Protein AF-A0A533ZD37-F1 (afdb_monomer)

Solvent-accessible surface area (backbone atoms only — not comparable to full-atom values): 5303 Å² total; per-residue (Å²): 143,85,80,89,83,86,85,77,80,79,78,84,70,84,78,76,74,75,75,46,74,67,55,53,48,51,52,49,32,71,77,39,68,58,36,42,69,67,58,50,39,64,78,37,64,91,50,60,63,68,58,55,51,54,49,52,53,53,32,33,78,72,58,66,29,37,76,47,76,81,50,92,96,37,52,27,35,30,66,56,79,87,126

Structure (mmCIF, N/CA/C/O backbone):
data_AF-A0A533ZD37-F1
#
_entry.id   AF-A0A533ZD37-F1
#
loop_
_atom_site.group_PDB
_atom_site.id
_atom_site.type_symbol
_atom_site.label_atom_id
_atom_site.label_alt_id
_atom_site.label_comp_id
_atom_site.label_asym_id
_atom_site.label_entity_id
_atom_site.label_seq_id
_atom_site.pdbx_PDB_ins_code
_atom_site.Cartn_x
_atom_site.Cartn_y
_atom_site.Cartn_z
_atom_site.occupancy
_atom_site.B_iso_or_equiv
_atom_site.auth_seq_id
_atom_site.auth_comp_id
_atom_site.auth_asym_id
_atom_site.auth_atom_id
_atom_site.pdbx_PDB_model_num
ATOM 1 N N . MET A 1 1 ? -27.002 51.106 13.090 1.00 41.47 1 MET A N 1
ATOM 2 C CA . MET A 1 1 ? -26.391 49.824 13.500 1.00 41.47 1 MET A CA 1
ATOM 3 C C . MET A 1 1 ? -27.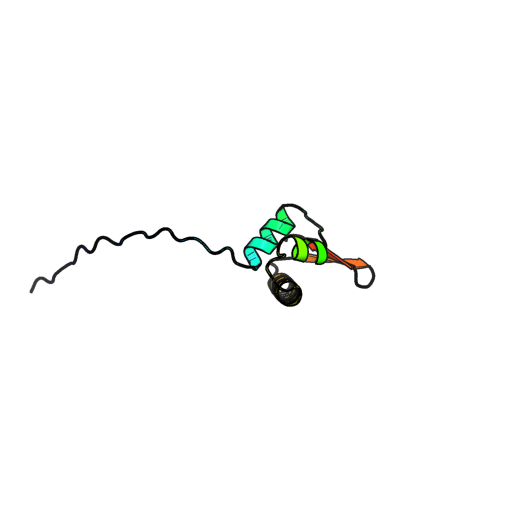381 48.717 13.189 1.00 41.47 1 MET A C 1
ATOM 5 O O . MET A 1 1 ? -28.529 48.840 13.587 1.00 41.47 1 MET A O 1
ATOM 9 N N . GLY A 1 2 ? -26.956 47.721 12.417 1.00 42.66 2 GLY A N 1
ATOM 10 C CA . GLY A 1 2 ? -27.789 46.654 11.856 1.00 42.66 2 GLY A CA 1
ATOM 11 C C . GLY A 1 2 ? -27.119 46.150 10.581 1.00 42.66 2 GLY A C 1
ATOM 12 O O . GLY A 1 2 ? -27.425 46.619 9.493 1.00 42.66 2 GLY A O 1
ATOM 13 N N . THR A 1 3 ? -26.078 45.342 10.754 1.00 40.88 3 THR A N 1
ATOM 14 C CA . THR A 1 3 ? -25.182 44.841 9.705 1.00 40.88 3 THR A CA 1
ATOM 15 C C . THR A 1 3 ? -25.848 43.815 8.789 1.00 40.88 3 THR A C 1
ATOM 17 O O . THR A 1 3 ? -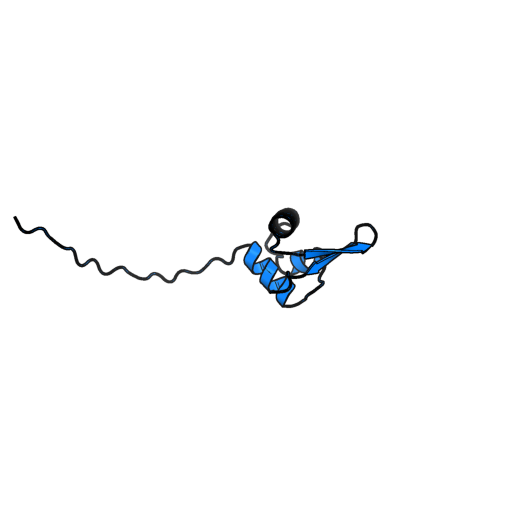26.680 43.026 9.227 1.00 40.88 3 THR A O 1
ATOM 20 N N . MET A 1 4 ? -25.406 43.850 7.527 1.00 44.50 4 MET A N 1
ATOM 21 C CA . MET A 1 4 ? -25.587 42.867 6.454 1.00 44.50 4 MET A CA 1
ATOM 22 C C . MET A 1 4 ? -25.509 41.410 6.917 1.00 44.50 4 MET A C 1
ATOM 24 O O . MET A 1 4 ? -24.640 41.084 7.722 1.00 44.50 4 MET A O 1
ATOM 28 N N . LEU A 1 5 ? -26.275 40.534 6.258 1.00 48.28 5 LEU A N 1
ATOM 29 C CA . LEU A 1 5 ? -25.818 39.180 5.952 1.00 48.28 5 LEU A CA 1
ATOM 30 C C . LEU A 1 5 ? -26.154 38.831 4.496 1.00 48.28 5 LEU A C 1
ATOM 32 O O . LEU A 1 5 ? -27.301 38.868 4.056 1.00 48.28 5 LEU A O 1
ATOM 36 N N . THR A 1 6 ? -25.069 38.566 3.783 1.00 45.25 6 THR A N 1
ATOM 37 C CA . THR A 1 6 ? -24.879 38.108 2.413 1.00 45.25 6 THR A CA 1
ATOM 38 C C . THR A 1 6 ? -25.539 36.750 2.191 1.00 45.25 6 THR A C 1
ATOM 40 O O . THR A 1 6 ? -25.366 35.834 2.991 1.00 45.25 6 THR A O 1
ATOM 43 N N . GLY A 1 7 ? -26.270 36.611 1.088 1.00 42.00 7 GLY A N 1
ATOM 44 C CA . GLY A 1 7 ? -26.751 35.329 0.578 1.00 42.00 7 GLY A CA 1
ATOM 45 C C . GLY A 1 7 ? -25.991 34.966 -0.689 1.00 42.00 7 GLY A C 1
ATOM 46 O O . GLY A 1 7 ? -26.554 35.047 -1.776 1.00 42.00 7 GLY A O 1
ATOM 47 N N . ASP A 1 8 ? -24.714 34.615 -0.557 1.00 40.75 8 ASP A N 1
ATOM 48 C CA . ASP A 1 8 ? -23.976 33.960 -1.634 1.00 40.75 8 ASP A CA 1
ATOM 49 C C . ASP A 1 8 ? -24.336 32.472 -1.621 1.00 40.75 8 ASP A C 1
ATOM 51 O O . ASP A 1 8 ? -24.011 31.732 -0.691 1.00 40.75 8 ASP A O 1
ATOM 55 N N . VAL A 1 9 ? -25.061 32.046 -2.655 1.00 54.53 9 VAL A N 1
ATOM 56 C CA . VAL A 1 9 ? -25.334 30.637 -2.946 1.00 54.53 9 VAL A CA 1
ATOM 57 C C . VAL A 1 9 ? -24.001 29.979 -3.290 1.00 54.53 9 VAL A C 1
ATOM 59 O O . VAL A 1 9 ? -23.459 30.180 -4.378 1.00 54.53 9 VAL A O 1
ATOM 62 N N . ALA A 1 10 ? -23.458 29.212 -2.345 1.00 48.19 10 ALA A N 1
ATOM 63 C CA . ALA A 1 10 ? -22.305 28.362 -2.585 1.00 48.19 10 ALA A CA 1
ATOM 64 C C . ALA A 1 10 ? -22.660 27.351 -3.684 1.00 48.19 10 ALA A C 1
ATOM 66 O O . ALA A 1 10 ? -23.561 26.528 -3.534 1.00 48.19 10 ALA A O 1
ATOM 67 N N . LYS A 1 11 ? -21.965 27.458 -4.816 1.00 43.09 11 LYS A N 1
ATOM 68 C CA . LYS A 1 11 ? -21.990 26.469 -5.889 1.00 43.09 11 LYS A CA 1
ATOM 69 C C . LYS A 1 11 ? -21.284 25.211 -5.391 1.00 43.09 11 LYS A C 1
ATOM 71 O O . LYS A 1 11 ? -20.079 25.239 -5.153 1.00 43.09 11 LYS A O 1
ATOM 76 N N . GLU A 1 12 ? -22.027 24.126 -5.224 1.00 50.28 12 GLU A N 1
ATOM 77 C CA . GLU A 1 12 ? -21.452 22.796 -5.032 1.00 50.28 12 GLU A CA 1
ATOM 78 C C . GLU A 1 12 ? -20.939 22.295 -6.387 1.00 50.28 12 GLU A C 1
ATOM 80 O O . GLU A 1 12 ? -21.666 21.699 -7.179 1.00 50.28 12 GLU A O 1
ATOM 85 N N . GLU A 1 13 ? -19.678 22.602 -6.684 1.00 49.41 13 GLU A N 1
ATOM 86 C CA . GLU A 1 13 ? -18.927 21.927 -7.741 1.00 49.41 13 GLU A CA 1
ATOM 87 C C . GLU A 1 13 ? -18.704 20.462 -7.309 1.00 49.41 13 GLU A C 1
ATOM 89 O O . GLU A 1 13 ? -18.376 20.220 -6.140 1.00 49.41 13 GLU A O 1
ATOM 94 N N . PRO A 1 14 ? -18.888 19.464 -8.193 1.00 48.09 14 PRO A N 1
ATOM 95 C CA . PRO A 1 14 ? -18.735 18.066 -7.824 1.00 48.09 14 PRO A CA 1
ATOM 96 C C . PRO A 1 14 ? -17.285 17.829 -7.406 1.00 48.09 14 PRO A C 1
ATOM 98 O O . PRO A 1 14 ? -16.369 17.893 -8.223 1.00 48.09 14 PRO A O 1
ATOM 101 N N . MET A 1 15 ? -17.077 17.549 -6.121 1.00 40.44 15 MET A N 1
ATOM 102 C CA . MET A 1 15 ? -15.811 17.043 -5.611 1.00 40.44 15 MET A CA 1
ATOM 103 C C . MET A 1 15 ? -15.563 15.678 -6.254 1.00 40.44 15 MET A C 1
ATOM 105 O O . MET A 1 15 ? -15.966 14.642 -5.726 1.00 40.44 15 MET A O 1
ATOM 109 N N . THR A 1 16 ? -14.907 15.663 -7.411 1.00 49.81 16 THR A N 1
ATOM 110 C CA . THR A 1 16 ? -14.155 14.499 -7.869 1.00 49.81 16 THR A CA 1
ATOM 111 C C . THR A 1 16 ? -13.130 14.212 -6.786 1.00 49.81 16 THR A C 1
ATOM 113 O O . THR A 1 16 ? -12.097 14.870 -6.704 1.00 49.81 16 THR A O 1
ATOM 116 N N . HIS A 1 17 ? -13.470 13.293 -5.884 1.00 58.28 17 HIS A N 1
ATOM 117 C CA . HIS A 1 17 ? -12.548 12.803 -4.878 1.00 58.28 17 HIS A CA 1
ATOM 118 C C . HIS A 1 17 ? -11.468 12.041 -5.643 1.00 58.28 17 HIS A C 1
ATOM 120 O O . HIS A 1 17 ? -11.687 10.904 -6.060 1.00 58.28 17 HIS A O 1
ATOM 126 N N . GLU A 1 18 ? -10.343 12.697 -5.929 1.00 64.69 18 GLU A N 1
ATOM 127 C CA . GLU A 1 18 ? -9.166 12.002 -6.434 1.00 64.69 18 GLU A CA 1
ATOM 128 C C . GLU A 1 18 ? -8.823 10.927 -5.402 1.00 64.69 18 GLU A C 1
ATOM 130 O O . GLU A 1 18 ? -8.440 11.238 -4.272 1.00 64.69 18 GLU A O 1
ATOM 135 N N . GLN A 1 19 ? -9.049 9.657 -5.754 1.00 77.88 19 GLN A N 1
ATOM 136 C CA . GLN A 1 19 ? -8.696 8.544 -4.883 1.00 77.88 19 GLN A CA 1
ATOM 137 C C . GLN A 1 19 ? -7.203 8.634 -4.590 1.00 77.88 19 GLN A C 1
ATOM 139 O O . GLN A 1 19 ? -6.372 8.614 -5.504 1.00 77.88 19 GLN A O 1
ATOM 144 N N . THR A 1 20 ? -6.854 8.717 -3.309 1.00 89.25 20 THR A N 1
ATOM 145 C CA . THR A 1 20 ? -5.449 8.749 -2.924 1.00 89.25 20 THR A CA 1
ATOM 146 C C . THR A 1 20 ? -4.803 7.395 -3.215 1.00 89.25 20 THR A C 1
ATOM 148 O O . THR A 1 20 ? -5.475 6.363 -3.309 1.00 89.25 20 THR A O 1
ATOM 151 N N . VAL A 1 21 ? -3.471 7.362 -3.305 1.00 89.00 21 VAL A N 1
ATOM 152 C CA . VAL A 1 21 ? -2.718 6.101 -3.441 1.00 89.00 21 VAL A CA 1
ATOM 153 C C . VAL A 1 21 ? -3.092 5.115 -2.327 1.00 89.00 21 VAL A C 1
ATOM 155 O O . VAL A 1 21 ? -3.253 3.924 -2.578 1.00 89.00 21 VAL A O 1
ATOM 158 N N . ALA A 1 22 ? -3.303 5.621 -1.109 1.00 91.44 22 ALA A N 1
ATOM 159 C CA . ALA A 1 22 ? -3.711 4.814 0.033 1.00 91.44 22 ALA A CA 1
ATOM 160 C C . ALA A 1 22 ? -5.086 4.164 -0.167 1.00 91.44 22 ALA A C 1
ATOM 162 O O . ALA A 1 22 ? -5.260 2.996 0.170 1.00 91.44 22 ALA A O 1
ATOM 163 N N . ASP A 1 23 ? -6.052 4.901 -0.718 1.00 91.19 23 ASP A N 1
ATOM 164 C CA . ASP A 1 23 ? -7.411 4.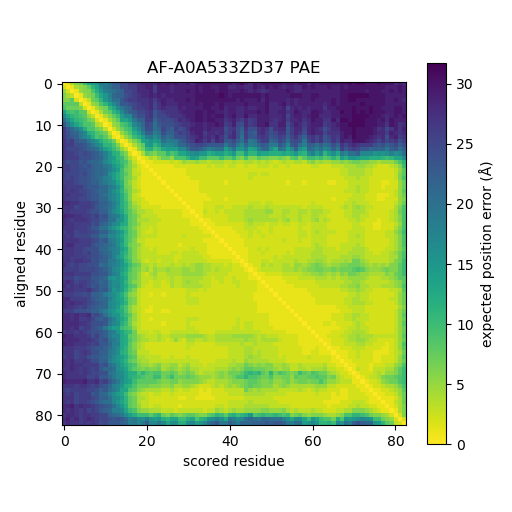390 -0.928 1.00 91.19 23 ASP A CA 1
ATOM 165 C C . ASP A 1 23 ? -7.415 3.295 -1.991 1.00 91.19 23 ASP A C 1
ATOM 167 O O . ASP A 1 23 ? -8.037 2.251 -1.804 1.00 91.19 23 ASP A O 1
ATOM 171 N N . ARG A 1 24 ? -6.625 3.476 -3.053 1.00 91.44 24 ARG A N 1
ATOM 172 C CA . ARG A 1 24 ? -6.449 2.466 -4.102 1.00 91.44 24 ARG A CA 1
ATOM 173 C C . ARG A 1 24 ? -5.762 1.206 -3.590 1.00 91.44 24 ARG A C 1
ATOM 175 O O . ARG A 1 24 ? -6.164 0.102 -3.952 1.00 91.44 24 ARG A O 1
ATOM 182 N N . ILE A 1 25 ? -4.759 1.354 -2.721 1.00 92.75 25 ILE A N 1
ATOM 183 C CA . ILE A 1 25 ? -4.112 0.217 -2.058 1.00 92.75 25 ILE A CA 1
ATOM 184 C C . ILE A 1 25 ? -5.118 -0.516 -1.164 1.00 92.75 25 ILE A C 1
ATOM 186 O O . ILE A 1 25 ? -5.217 -1.737 -1.250 1.00 92.75 25 ILE A O 1
ATOM 190 N N . ILE A 1 26 ? -5.902 0.198 -0.350 1.00 93.81 26 ILE A N 1
ATOM 191 C CA . ILE A 1 26 ? -6.938 -0.419 0.495 1.00 93.81 26 ILE A CA 1
ATOM 192 C C . ILE A 1 26 ? -7.959 -1.160 -0.361 1.00 93.81 26 ILE A C 1
ATOM 194 O O . ILE A 1 26 ? -8.302 -2.295 -0.038 1.00 93.81 26 ILE A O 1
ATOM 198 N N . GLU A 1 27 ? -8.426 -0.561 -1.454 1.00 92.88 27 GLU A N 1
ATOM 199 C CA . GLU A 1 27 ? -9.373 -1.195 -2.370 1.00 92.88 27 GLU A CA 1
ATOM 200 C C . GLU A 1 27 ? -8.784 -2.470 -2.992 1.00 92.88 27 GLU A C 1
ATOM 202 O O . GLU A 1 27 ? -9.446 -3.508 -3.045 1.00 92.88 27 GLU A O 1
ATOM 207 N N . ALA A 1 28 ? -7.521 -2.433 -3.421 1.00 92.94 28 ALA A N 1
ATOM 208 C CA . ALA A 1 28 ? -6.836 -3.597 -3.972 1.00 92.94 28 ALA A CA 1
ATOM 209 C C . ALA A 1 28 ? -6.702 -4.732 -2.940 1.00 92.94 28 ALA A C 1
ATOM 211 O O . ALA A 1 28 ? -7.097 -5.862 -3.232 1.00 92.94 28 ALA A O 1
ATOM 212 N N . VAL A 1 29 ? -6.243 -4.429 -1.720 1.00 94.62 29 VAL A N 1
ATOM 213 C CA . VAL A 1 29 ? -6.133 -5.416 -0.629 1.00 94.62 29 VAL A CA 1
ATOM 214 C C . VAL A 1 29 ? -7.514 -5.929 -0.202 1.00 94.62 29 VAL A C 1
ATOM 216 O O . VAL A 1 29 ? -7.661 -7.106 0.106 1.00 94.62 29 VAL A O 1
ATOM 219 N N . SER A 1 30 ? -8.550 -5.084 -0.228 1.00 92.44 30 SER A N 1
ATOM 220 C CA . SER A 1 30 ? -9.930 -5.495 0.081 1.00 92.44 30 SER A CA 1
ATOM 221 C C . SER A 1 30 ? -10.463 -6.506 -0.931 1.00 92.44 30 SER A C 1
ATOM 223 O O . SER A 1 30 ? -11.161 -7.445 -0.556 1.00 92.44 30 SER A O 1
ATOM 225 N N . ARG A 1 31 ? -10.141 -6.323 -2.219 1.00 93.00 31 ARG A N 1
ATOM 226 C CA . ARG A 1 31 ? -10.539 -7.250 -3.289 1.00 93.00 31 ARG A CA 1
ATOM 227 C C . ARG A 1 31 ? -9.757 -8.560 -3.247 1.00 93.00 31 ARG A C 1
ATOM 229 O O . ARG A 1 31 ? -10.301 -9.588 -3.640 1.00 93.00 31 ARG A O 1
ATOM 236 N N . SER A 1 32 ? -8.508 -8.526 -2.785 1.00 92.31 32 SER A N 1
ATOM 237 C CA . SER A 1 32 ? -7.645 -9.703 -2.680 1.00 92.31 32 SER A CA 1
ATOM 238 C C . SER A 1 32 ? -6.823 -9.686 -1.385 1.00 92.31 32 SER A C 1
ATOM 240 O O . SER A 1 32 ? -5.643 -9.327 -1.413 1.00 92.31 32 SER A O 1
ATOM 242 N N . PRO A 1 33 ? -7.407 -10.094 -0.244 1.00 92.25 33 PRO A N 1
ATOM 243 C CA . PRO A 1 33 ? -6.671 -10.201 1.011 1.00 92.25 33 PRO A CA 1
ATOM 244 C C . PRO A 1 33 ? -5.504 -11.188 0.895 1.00 92.25 33 PRO A C 1
ATOM 246 O O . PRO A 1 33 ? -5.634 -12.251 0.288 1.00 92.25 33 PRO A O 1
ATOM 249 N N . GLY A 1 34 ? -4.361 -10.84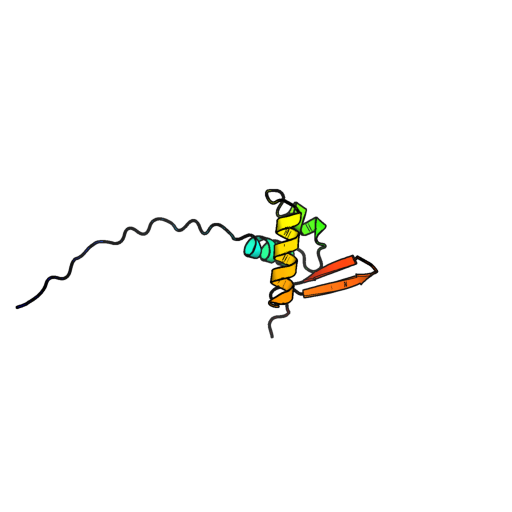8 1.486 1.00 92.94 34 GLY A N 1
ATOM 250 C CA . GLY A 1 34 ? -3.153 -11.665 1.430 1.00 92.94 34 GLY A CA 1
ATOM 251 C C . GLY A 1 34 ? -2.383 -11.545 0.114 1.00 92.94 34 GLY A C 1
ATOM 252 O O . GLY A 1 34 ? -1.559 -12.410 -0.179 1.00 92.94 34 GLY A O 1
ATOM 253 N N . CYS A 1 35 ? -2.637 -10.495 -0.671 1.00 93.81 35 CYS A N 1
ATOM 254 C CA . CYS A 1 35 ? -1.899 -10.215 -1.898 1.00 93.81 3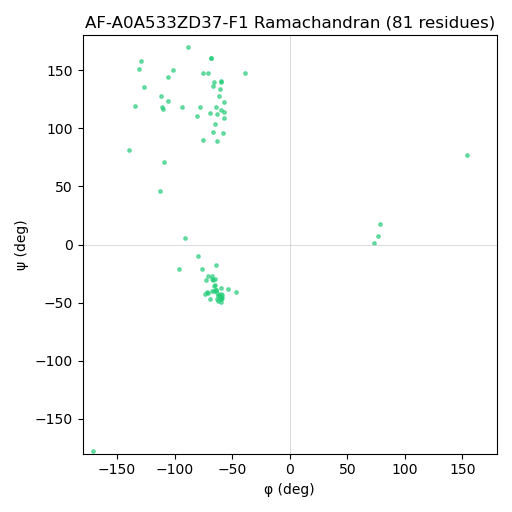5 CYS A CA 1
ATOM 255 C C . CYS A 1 35 ? -0.443 -9.815 -1.624 1.00 93.81 35 CYS A C 1
ATOM 257 O O . CYS A 1 35 ? -0.084 -9.375 -0.524 1.00 93.81 35 CYS A O 1
ATOM 259 N N . PHE A 1 36 ? 0.392 -9.928 -2.651 1.00 93.19 36 PHE A N 1
ATOM 260 C CA . PHE A 1 36 ? 1.771 -9.459 -2.617 1.00 93.19 36 PHE A CA 1
ATOM 261 C C . PHE A 1 36 ? 1.869 -7.995 -3.057 1.00 93.19 36 PHE A C 1
ATOM 263 O O . PHE A 1 36 ? 0.914 -7.393 -3.555 1.00 93.19 36 PHE A O 1
ATOM 270 N N . ILE A 1 37 ? 3.046 -7.397 -2.876 1.00 90.50 37 ILE A N 1
ATOM 271 C CA . ILE A 1 37 ? 3.288 -6.021 -3.321 1.00 90.50 37 ILE A CA 1
ATOM 272 C C . ILE A 1 37 ? 3.265 -5.906 -4.849 1.00 90.50 37 ILE A C 1
ATOM 274 O O . ILE A 1 37 ? 2.839 -4.887 -5.388 1.00 90.50 37 ILE A O 1
ATOM 278 N N . GLU A 1 38 ? 3.659 -6.965 -5.550 1.00 90.00 38 GLU A N 1
ATOM 279 C CA . GLU A 1 38 ? 3.593 -7.074 -7.003 1.00 90.00 38 GLU A CA 1
ATOM 280 C C . GLU A 1 38 ? 2.145 -6.925 -7.494 1.00 90.00 38 GLU A C 1
ATOM 282 O O . GLU A 1 38 ? 1.889 -6.154 -8.421 1.00 90.00 38 GLU A O 1
ATOM 287 N N . ASP A 1 39 ? 1.182 -7.547 -6.811 1.00 91.19 39 ASP A N 1
ATOM 288 C CA . ASP A 1 39 ? -0.243 -7.440 -7.147 1.00 91.19 39 ASP A CA 1
ATOM 289 C C . ASP A 1 39 ? -0.757 -6.001 -6.978 1.00 91.19 39 ASP A C 1
ATOM 291 O O . ASP A 1 39 ? -1.507 -5.491 -7.815 1.00 91.19 39 ASP A O 1
ATOM 295 N N . LEU A 1 40 ? -0.300 -5.295 -5.935 1.00 91.12 40 LEU A N 1
ATOM 296 C CA . LEU A 1 40 ? -0.630 -3.880 -5.734 1.00 91.12 40 LEU A CA 1
ATOM 297 C C . LEU A 1 40 ? -0.047 -2.992 -6.830 1.00 91.12 40 LEU A C 1
ATOM 299 O O . LEU A 1 40 ? -0.685 -2.025 -7.242 1.00 91.12 40 LEU A O 1
ATOM 303 N N . THR A 1 41 ? 1.145 -3.319 -7.325 1.00 89.88 41 THR A N 1
ATOM 304 C CA . THR A 1 41 ? 1.783 -2.550 -8.402 1.00 89.88 41 THR A CA 1
ATOM 305 C C . THR A 1 41 ? 1.084 -2.750 -9.743 1.00 89.88 41 THR A C 1
ATOM 307 O O . THR A 1 41 ? 1.069 -1.833 -10.557 1.00 89.88 41 THR A O 1
ATOM 310 N N . LEU A 1 42 ? 0.428 -3.898 -9.945 1.00 89.44 42 LEU A N 1
ATOM 311 C CA . LEU A 1 42 ? -0.455 -4.127 -11.089 1.00 89.44 42 LEU A CA 1
ATOM 312 C C . LEU A 1 42 ? -1.776 -3.361 -10.941 1.00 89.44 42 LEU A C 1
ATOM 314 O O . LEU A 1 42 ? -2.237 -2.746 -11.899 1.00 89.44 42 LEU A O 1
ATOM 318 N N . ALA A 1 43 ? -2.370 -3.348 -9.744 1.00 86.94 43 ALA A N 1
ATOM 319 C CA . ALA A 1 43 ? -3.593 -2.585 -9.470 1.00 86.94 43 ALA A CA 1
ATOM 320 C C . ALA A 1 43 ? -3.379 -1.057 -9.531 1.00 86.94 43 ALA A C 1
ATOM 322 O O . ALA A 1 43 ? -4.305 -0.297 -9.830 1.00 86.94 43 ALA A O 1
ATOM 323 N N . CYS A 1 44 ? -2.150 -0.613 -9.259 1.00 88.00 44 CYS A N 1
ATOM 324 C CA . CY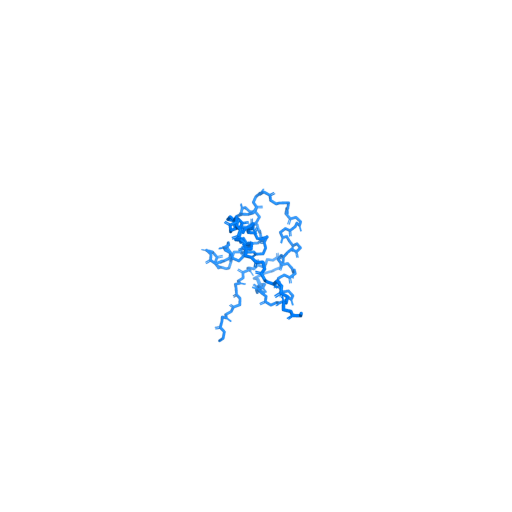S A 1 44 ? -1.703 0.775 -9.320 1.00 88.00 44 CYS A CA 1
ATOM 325 C C . CYS A 1 44 ? -0.682 0.987 -10.450 1.00 88.00 44 CYS A C 1
ATOM 327 O O . CYS A 1 44 ? 0.359 1.603 -10.231 1.00 88.00 44 CYS A O 1
ATOM 329 N N . SER A 1 45 ? -0.958 0.459 -11.649 1.00 88.25 45 SER A N 1
ATOM 330 C CA . SER A 1 45 ? -0.017 0.451 -12.783 1.00 88.25 45 SER A CA 1
ATOM 331 C C . SER A 1 45 ? 0.365 1.837 -13.318 1.00 88.25 45 SER A C 1
ATOM 333 O O . SER A 1 45 ? 1.337 1.981 -14.052 1.00 88.25 45 SER A O 1
ATOM 335 N N . ASP A 1 46 ? -0.419 2.857 -12.989 1.00 90.12 46 ASP A N 1
ATOM 336 C CA . ASP A 1 46 ? -0.168 4.269 -13.281 1.00 90.12 46 ASP A CA 1
ATOM 337 C C . ASP A 1 46 ? 0.821 4.922 -12.300 1.00 90.12 46 ASP A C 1
ATOM 339 O O . ASP A 1 46 ? 1.288 6.034 -12.546 1.00 90.12 46 ASP A O 1
ATOM 343 N N . LEU A 1 47 ? 1.176 4.233 -11.211 1.00 88.81 47 LEU A N 1
ATOM 344 C CA . LEU A 1 47 ? 2.143 4.697 -10.227 1.00 88.81 47 LEU A CA 1
ATOM 345 C C . LEU A 1 47 ? 3.474 3.951 -10.367 1.00 88.81 47 LEU A C 1
ATOM 347 O O . LEU A 1 47 ? 3.512 2.744 -10.611 1.00 88.81 47 LEU A O 1
ATOM 351 N N . PRO A 1 48 ? 4.608 4.632 -10.139 1.00 89.44 48 PRO A N 1
ATOM 352 C CA . PRO A 1 48 ? 5.889 3.953 -10.075 1.00 89.44 48 PRO A CA 1
ATOM 353 C C . PRO A 1 48 ? 5.930 3.019 -8.860 1.00 89.44 48 PRO A C 1
ATOM 355 O O . PRO A 1 48 ? 5.544 3.403 -7.754 1.00 89.44 48 PRO A O 1
ATOM 358 N N . TRP A 1 49 ? 6.508 1.827 -9.040 1.00 89.94 49 TRP A N 1
ATOM 359 C CA . TRP A 1 49 ? 6.659 0.804 -7.992 1.00 89.94 49 TRP A CA 1
ATOM 360 C C . TRP A 1 49 ? 7.181 1.369 -6.662 1.00 89.94 49 TRP A C 1
ATOM 362 O O . TRP A 1 49 ? 6.674 1.047 -5.590 1.00 89.94 49 TRP A O 1
ATOM 372 N N . LYS A 1 50 ? 8.149 2.294 -6.726 1.00 91.88 50 LYS A N 1
ATOM 373 C CA . LYS A 1 50 ? 8.731 2.947 -5.545 1.00 91.88 50 LYS A CA 1
ATOM 374 C C . LYS A 1 50 ? 7.697 3.719 -4.718 1.00 91.88 50 LYS A C 1
ATOM 376 O O . LYS A 1 50 ? 7.804 3.727 -3.496 1.00 91.88 50 LYS A O 1
ATOM 381 N N . GLN A 1 51 ? 6.729 4.381 -5.354 1.00 91.88 51 GLN A N 1
ATOM 382 C CA . GLN A 1 51 ? 5.684 5.100 -4.623 1.00 91.88 51 GLN A CA 1
ATOM 383 C C . GLN A 1 51 ? 4.707 4.142 -3.952 1.00 91.88 51 GLN A C 1
ATOM 385 O O . GLN A 1 51 ? 4.383 4.356 -2.788 1.00 91.88 51 GLN A O 1
ATOM 390 N N . VAL A 1 52 ? 4.322 3.059 -4.633 1.00 92.06 52 VAL A N 1
ATOM 391 C CA . VAL A 1 52 ? 3.501 2.000 -4.026 1.00 92.06 52 VAL A CA 1
ATOM 392 C C . VAL A 1 52 ? 4.219 1.413 -2.809 1.00 92.06 52 VAL A C 1
ATOM 394 O O . VAL A 1 52 ? 3.631 1.323 -1.738 1.00 92.06 52 VAL A O 1
ATOM 397 N N . PHE A 1 53 ? 5.515 1.107 -2.928 1.00 91.94 53 PHE A N 1
ATOM 398 C CA . PHE A 1 53 ? 6.319 0.592 -1.818 1.00 91.94 53 PHE A CA 1
ATOM 399 C C . PHE A 1 53 ? 6.380 1.554 -0.625 1.00 91.94 53 PHE A C 1
ATOM 401 O O . PHE A 1 53 ? 6.137 1.138 0.507 1.00 91.94 53 PHE A O 1
ATOM 408 N N . ILE A 1 54 ? 6.689 2.834 -0.867 1.00 93.69 54 ILE A N 1
ATOM 409 C CA . ILE A 1 54 ? 6.743 3.856 0.191 1.00 93.69 54 ILE A CA 1
ATOM 410 C C . ILE A 1 54 ? 5.391 3.965 0.894 1.00 93.69 54 ILE A C 1
ATOM 412 O O . ILE A 1 54 ? 5.341 4.054 2.120 1.00 93.69 54 ILE A O 1
ATOM 416 N N . GLU A 1 55 ? 4.302 3.954 0.131 1.00 94.88 55 GLU A N 1
ATOM 417 C CA . GLU A 1 55 ? 2.970 4.109 0.695 1.00 94.88 55 GLU A CA 1
ATOM 418 C C . GLU A 1 55 ? 2.539 2.874 1.494 1.00 94.88 55 GLU A C 1
ATOM 420 O O . GLU A 1 55 ? 2.038 3.024 2.606 1.00 94.88 55 GLU A O 1
ATOM 425 N N . VAL A 1 56 ? 2.817 1.660 1.007 1.00 93.62 56 VAL A N 1
ATOM 426 C CA . VAL A 1 56 ? 2.573 0.408 1.747 1.00 93.62 56 VAL A CA 1
ATOM 427 C C . VAL A 1 56 ? 3.354 0.380 3.062 1.00 93.62 56 VAL A C 1
ATOM 429 O O . VAL A 1 56 ? 2.785 0.078 4.110 1.00 93.62 56 VAL A O 1
ATOM 432 N N . ASP A 1 57 ? 4.641 0.733 3.040 1.00 92.75 57 ASP A N 1
ATOM 433 C CA . ASP A 1 57 ? 5.470 0.810 4.246 1.00 92.75 57 ASP A CA 1
ATOM 434 C C . ASP A 1 57 ? 4.935 1.866 5.233 1.00 92.75 57 ASP A C 1
ATOM 436 O O . ASP A 1 57 ? 4.773 1.582 6.424 1.00 92.75 57 ASP A O 1
ATOM 440 N N . A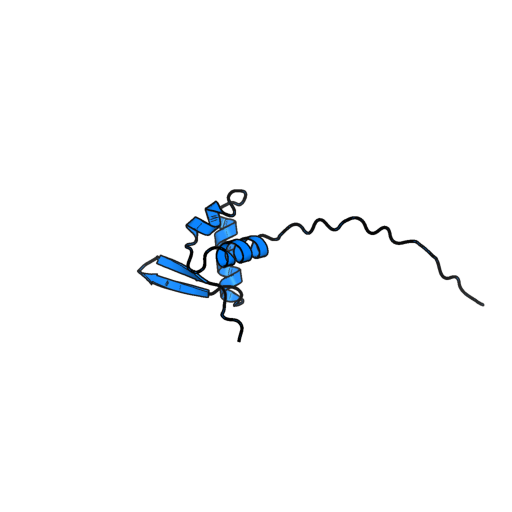RG A 1 58 ? 4.551 3.053 4.744 1.00 95.25 58 ARG A N 1
ATOM 441 C CA . ARG A 1 58 ? 3.917 4.102 5.558 1.00 95.25 58 ARG A CA 1
ATOM 442 C C . ARG A 1 58 ? 2.613 3.618 6.196 1.00 95.25 58 ARG A C 1
ATOM 444 O O . ARG A 1 58 ? 2.395 3.845 7.388 1.00 95.25 58 ARG A O 1
ATOM 451 N N . MET A 1 59 ? 1.756 2.961 5.417 1.00 94.38 59 MET A N 1
ATOM 452 C CA . MET A 1 59 ? 0.475 2.405 5.858 1.00 94.38 59 MET A CA 1
ATOM 453 C C . MET A 1 59 ? 0.636 1.231 6.826 1.00 94.38 59 MET A C 1
ATOM 455 O O . MET A 1 59 ? -0.197 1.018 7.701 1.00 94.38 59 MET A O 1
ATOM 459 N N . SER A 1 60 ? 1.720 0.473 6.715 1.00 93.81 60 SER A N 1
ATOM 460 C CA . SER A 1 60 ? 2.023 -0.564 7.692 1.00 93.81 60 SER A CA 1
ATOM 461 C C . SER A 1 60 ? 2.402 0.028 9.042 1.00 93.81 60 SER A C 1
ATOM 463 O O . SER A 1 60 ? 1.856 -0.364 10.072 1.00 93.81 60 SER A O 1
ATOM 465 N N . ARG A 1 61 ? 3.290 1.029 9.049 1.00 94.19 61 ARG A N 1
ATOM 466 C CA . ARG A 1 61 ? 3.754 1.678 10.286 1.00 94.19 61 ARG A CA 1
ATOM 467 C C . ARG A 1 61 ? 2.649 2.421 11.031 1.00 94.19 61 ARG A C 1
ATOM 469 O O . ARG A 1 61 ? 2.724 2.537 12.249 1.00 94.19 61 ARG A O 1
ATOM 476 N N . ASN A 1 62 ? 1.646 2.936 10.320 1.00 93.44 62 ASN A N 1
ATOM 477 C CA . ASN A 1 62 ? 0.491 3.599 10.932 1.00 93.44 62 ASN A CA 1
ATOM 478 C C . ASN A 1 62 ? -0.680 2.642 11.232 1.00 93.44 62 ASN A C 1
ATOM 480 O O . ASN A 1 62 ? -1.740 3.102 11.650 1.00 93.44 62 ASN A O 1
ATOM 484 N N . GLY A 1 63 ? -0.495 1.332 11.029 1.00 92.75 63 GLY A N 1
ATOM 485 C CA . GLY A 1 63 ? -1.479 0.303 11.363 1.00 92.75 63 GLY A CA 1
ATOM 486 C C . GLY A 1 63 ? -2.650 0.181 10.388 1.00 92.75 63 GLY A C 1
ATOM 487 O O . GLY A 1 63 ? -3.576 -0.575 10.664 1.00 92.75 63 GLY A O 1
ATOM 488 N N . ARG A 1 64 ? -2.634 0.885 9.248 1.00 93.50 64 ARG A N 1
ATOM 489 C CA . ARG A 1 64 ? -3.667 0.753 8.203 1.00 93.50 64 ARG A CA 1
ATOM 490 C C . ARG A 1 64 ? -3.513 -0.514 7.362 1.00 93.50 64 ARG A C 1
ATOM 492 O O . ARG A 1 64 ? -4.486 -0.935 6.746 1.00 93.50 64 ARG A O 1
ATOM 499 N N . LEU A 1 65 ? -2.320 -1.107 7.327 1.00 94.81 65 LEU A N 1
ATOM 500 C CA . LEU A 1 65 ? -2.034 -2.395 6.691 1.00 94.81 65 LEU A CA 1
ATOM 501 C C . LEU A 1 65 ? -1.253 -3.307 7.634 1.00 94.81 65 LEU A C 1
ATOM 503 O O . LEU A 1 65 ? -0.437 -2.854 8.437 1.00 94.81 65 LEU A O 1
ATOM 507 N N . LEU A 1 66 ? -1.446 -4.609 7.465 1.00 94.31 66 LEU A N 1
ATOM 508 C CA . LEU A 1 66 ? -0.682 -5.652 8.129 1.00 94.31 66 LEU A CA 1
ATOM 509 C C . LEU A 1 66 ? 0.184 -6.380 7.096 1.00 94.31 66 LEU A C 1
ATOM 511 O O . LEU A 1 66 ? -0.347 -7.004 6.180 1.00 94.31 66 LEU A O 1
ATOM 515 N N . LEU A 1 67 ? 1.510 -6.329 7.262 1.00 93.12 67 LEU A N 1
ATOM 516 C CA . LEU A 1 67 ? 2.424 -7.198 6.518 1.00 93.12 67 LEU A CA 1
ATOM 517 C C . LEU A 1 67 ? 2.721 -8.455 7.331 1.00 93.12 67 LEU A C 1
ATOM 519 O O . LEU A 1 67 ? 3.310 -8.387 8.409 1.00 93.12 67 LEU A O 1
ATOM 523 N N . GLU A 1 68 ? 2.355 -9.610 6.786 1.00 92.88 68 GLU A N 1
ATOM 524 C CA . GLU A 1 68 ? 2.660 -10.910 7.373 1.00 92.88 68 GLU A CA 1
ATOM 525 C C . GLU A 1 68 ? 3.779 -11.587 6.578 1.00 92.88 68 GLU A C 1
ATOM 527 O O . GLU A 1 68 ? 3.675 -11.801 5.368 1.00 92.88 68 GLU A O 1
ATOM 532 N N . ARG A 1 69 ? 4.872 -11.949 7.254 1.00 91.50 69 ARG A N 1
ATOM 533 C CA . ARG A 1 69 ? 6.005 -12.621 6.612 1.00 91.50 69 ARG A CA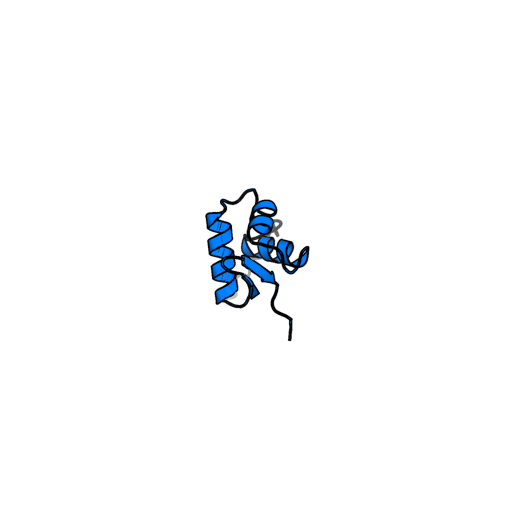 1
ATOM 534 C C . ARG A 1 69 ? 5.693 -14.104 6.397 1.00 91.50 69 ARG A C 1
ATOM 536 O O . ARG A 1 69 ? 5.548 -14.837 7.371 1.00 91.50 69 ARG A O 1
ATOM 543 N N . LYS A 1 70 ? 5.670 -14.563 5.142 1.00 91.06 70 LYS A N 1
ATOM 544 C CA . LYS A 1 70 ? 5.501 -15.989 4.784 1.00 91.06 70 LYS A CA 1
ATOM 545 C C . LYS A 1 70 ? 6.822 -16.714 4.536 1.00 91.06 70 LYS A C 1
ATOM 547 O O . LYS A 1 70 ? 6.881 -17.933 4.654 1.00 91.06 70 LYS A O 1
ATOM 552 N N . GLY A 1 71 ? 7.891 -15.979 4.240 1.00 88.56 71 GLY A N 1
ATOM 553 C CA . GLY A 1 71 ? 9.219 -16.544 4.014 1.00 88.56 71 GLY A CA 1
ATOM 554 C C . GLY A 1 71 ? 10.299 -15.467 3.907 1.00 88.56 71 GLY A C 1
ATOM 555 O O . GLY A 1 71 ? 10.005 -14.279 4.067 1.00 88.56 71 GLY A O 1
ATOM 556 N N . PRO A 1 72 ? 11.562 -15.850 3.657 1.00 89.00 72 PRO A N 1
ATOM 557 C CA . PRO A 1 72 ? 12.636 -14.891 3.417 1.00 89.00 72 PRO A CA 1
ATOM 558 C C . PRO A 1 72 ? 12.290 -13.973 2.236 1.00 89.00 72 PRO A C 1
ATOM 560 O O . PRO A 1 72 ? 12.148 -14.439 1.113 1.00 89.00 72 PRO A O 1
ATOM 563 N N . GLY A 1 73 ? 12.107 -12.677 2.502 1.00 84.00 73 GLY A N 1
ATOM 564 C CA . GLY A 1 73 ? 11.745 -11.684 1.480 1.00 84.00 73 GLY A CA 1
ATOM 565 C C . GLY A 1 73 ? 10.300 -11.752 0.972 1.00 84.00 73 GLY A C 1
ATOM 566 O O . GLY A 1 73 ? 9.934 -10.943 0.129 1.00 84.00 73 GLY A O 1
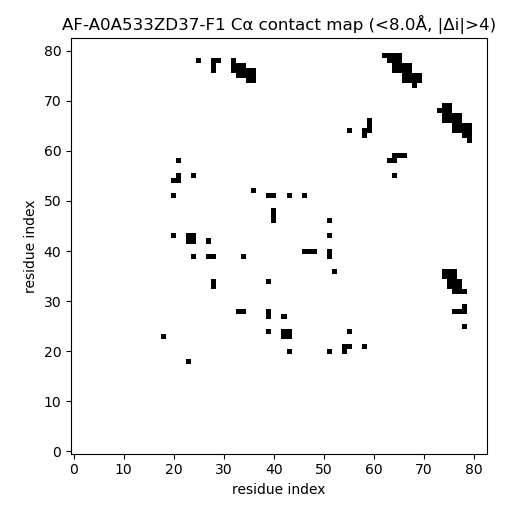ATOM 567 N N . VAL A 1 74 ? 9.473 -12.665 1.491 1.00 87.81 74 VAL A N 1
ATOM 568 C CA . VAL A 1 74 ? 8.090 -12.864 1.039 1.00 87.81 74 VAL A CA 1
ATOM 569 C C . VAL A 1 74 ? 7.125 -12.387 2.116 1.00 87.81 74 VAL A C 1
ATOM 571 O O . VAL A 1 74 ? 7.069 -12.957 3.213 1.00 87.81 74 VAL A O 1
ATOM 574 N N . TYR A 1 75 ? 6.350 -11.359 1.783 1.00 91.06 75 TYR A N 1
ATOM 575 C CA . TYR A 1 75 ? 5.347 -10.758 2.656 1.00 91.06 75 TYR A CA 1
ATOM 576 C C . TYR A 1 75 ? 4.002 -10.721 1.951 1.00 91.06 75 TYR A C 1
ATOM 578 O O . TYR A 1 75 ? 3.934 -10.327 0.791 1.00 91.06 75 TYR A O 1
ATOM 586 N N . ILE A 1 76 ? 2.948 -11.089 2.669 1.00 94.62 76 ILE A N 1
ATOM 587 C CA . ILE A 1 76 ? 1.577 -10.858 2.223 1.00 94.62 76 ILE A CA 1
ATOM 588 C C . ILE A 1 76 ? 0.995 -9.649 2.945 1.00 94.62 76 ILE A C 1
ATOM 590 O O . ILE A 1 76 ? 1.365 -9.358 4.086 1.00 94.62 76 ILE A O 1
ATOM 594 N N . ILE A 1 77 ? 0.084 -8.958 2.276 1.00 95.12 77 ILE A N 1
ATOM 595 C CA . ILE A 1 77 ? -0.516 -7.716 2.744 1.00 95.12 77 ILE A CA 1
ATOM 596 C C . ILE A 1 77 ? -1.985 -7.978 3.060 1.00 95.12 77 ILE A C 1
ATOM 598 O O . ILE A 1 77 ? -2.734 -8.509 2.243 1.00 95.12 77 ILE A O 1
ATOM 602 N N . ASN A 1 78 ? -2.397 -7.597 4.263 1.00 95.12 78 ASN A N 1
ATOM 603 C CA . ASN A 1 78 ? -3.768 -7.709 4.738 1.00 95.12 78 ASN A CA 1
ATOM 604 C C . ASN A 1 78 ? -4.250 -6.373 5.302 1.00 95.12 78 ASN A C 1
ATOM 606 O O . ASN A 1 78 ? -3.453 -5.535 5.729 1.00 95.12 78 ASN A O 1
ATOM 610 N N . LEU A 1 79 ? -5.568 -6.195 5.350 1.00 93.69 79 LEU A N 1
ATOM 611 C CA . LEU A 1 79 ? -6.162 -5.159 6.186 1.00 93.69 79 LEU A CA 1
ATOM 612 C C . LEU A 1 79 ? -6.124 -5.599 7.657 1.00 93.69 79 LEU A C 1
ATOM 614 O O . LEU A 1 79 ? -6.231 -6.797 7.939 1.00 93.69 79 LEU A O 1
ATOM 618 N N . PRO A 1 80 ? -5.982 -4.660 8.606 1.00 91.06 80 PRO A N 1
ATOM 619 C CA . PRO A 1 80 ? -6.172 -4.966 10.016 1.00 91.06 80 PRO A CA 1
ATOM 620 C C . PRO A 1 80 ? -7.599 -5.487 10.238 1.00 91.06 80 PRO A C 1
ATOM 622 O O . PRO A 1 80 ? -8.555 -4.982 9.645 1.00 91.06 80 PRO A O 1
ATOM 625 N N . ALA A 1 81 ? -7.757 -6.492 11.101 1.00 80.50 81 ALA A N 1
ATOM 626 C CA . ALA A 1 81 ? -9.083 -6.898 11.549 1.00 80.50 81 ALA A CA 1
ATOM 627 C C . ALA A 1 81 ? -9.736 -5.712 12.283 1.00 80.50 81 ALA A C 1
ATOM 629 O O . ALA A 1 81 ? -9.118 -5.144 13.184 1.00 80.50 81 ALA A O 1
ATOM 630 N N . SER A 1 82 ? -10.956 -5.321 11.896 1.00 65.75 82 SER A N 1
ATOM 631 C CA . SER A 1 82 ? -11.750 -4.410 12.732 1.00 65.75 82 SER A CA 1
ATOM 632 C C . SER A 1 82 ? -12.064 -5.132 14.037 1.00 65.75 82 SER A C 1
ATOM 634 O O . SER A 1 82 ? -12.672 -6.203 14.006 1.00 65.75 82 SER A O 1
ATOM 636 N N . VAL A 1 83 ? -11.591 -4.571 15.148 1.00 44.91 83 VAL A N 1
ATOM 637 C CA . VAL A 1 83 ? -11.984 -4.964 16.508 1.00 44.91 83 VAL A CA 1
ATOM 638 C C . VAL A 1 83 ? -13.331 -4.336 16.832 1.00 44.91 83 VAL A C 1
ATOM 640 O O . VAL A 1 83 ? -13.512 -3.153 16.466 1.00 44.91 83 VAL A O 1
#

Secondary structure (DSSP, 8-state):
--------------------HHHHHHHHHHHSTTB-HHHHHHHTTTS-HHHHHHHHHHHHHTTSSEEEEEETTEEEEEPPPP-

Radius of gyration: 19.95 Å; Cα contacts (8 Å, |Δi|>4): 77; chains: 1; bounding box: 40×66×30 Å

Nearest PDB structures (foldseek):
  4ray-assembly1_A  TM=8.195E-01  e=1.904E-03  Magnetospirillum gryphiswaldense MSR-1 v2
  2dk8-assembly1_A  TM=7.068E-01  e=9.967E-03  Mus musculus
  4raz-assembly1_A  TM=7.445E-01  e=1.299E-02  Magnetospirillum gryphiswaldense MSR-1 v2
  4v6i-assembly1_AV  TM=6.327E-01  e=8.172E-03  Saccharomyces cerevisiae
  1w1w-assembly1_F  TM=7.809E-01  e=9.469E-02  Saccharomyces cerevisiae

Mean predicted aligned error: 10.57 Å

Foldseek 3Di:
DDDDDDDDDDDPDPPPPPQDLLNQLVVQCVVPPFDWLVSSCVSVVVDDSVVSVVSLVVCCVVQQWDWDDPDDVTTTIHGDDDD

Sequence (83 aa):
MGTMLTGDVAKEEPMTHEQTVADRIIEAVSRSPGCFIEDLTLACSDLPWKQVFIEVDRMSRNGRLLLERKGPGVYIINLPASV

pLDDT: mean 80.99, std 19.05, range [40.44, 95.25]